Protein AF-A0A349B8L4-F1 (afdb_monomer_lite)

pLDDT: mean 92.52, std 9.94, range [46.34, 97.81]

Secondary structure (DSSP, 8-state):
-----EEEETTTTEEEETTT--EEEHHHHHHHHHT--HHHHHHHHHHHHT---

Structure (mmCIF, N/CA/C/O backbone):
data_AF-A0A349B8L4-F1
#
_entry.id   AF-A0A349B8L4-F1
#
loop_
_atom_site.group_PDB
_atom_site.id
_atom_site.type_symbol
_atom_site.label_atom_id
_atom_site.label_alt_id
_atom_site.label_comp_id
_atom_site.label_asym_id
_atom_site.label_entity_id
_atom_site.label_seq_id
_atom_site.pdbx_PDB_ins_code
_atom_site.Cartn_x
_atom_site.Cartn_y
_atom_site.Cartn_z
_atom_site.occupancy
_atom_site.B_iso_or_equiv
_atom_site.auth_seq_id
_atom_site.auth_comp_id
_atom_site.auth_asym_id
_atom_site.auth_atom_id
_atom_site.pdbx_PDB_model_num
ATOM 1 N N . GLU A 1 1 ? 13.575 14.547 -14.677 1.00 46.34 1 GLU A N 1
ATOM 2 C CA . GLU A 1 1 ? 12.941 13.588 -15.604 1.00 46.34 1 GLU A CA 1
ATOM 3 C C . GLU A 1 1 ? 11.513 13.330 -15.111 1.00 46.34 1 GLU A C 1
ATOM 5 O O . GLU A 1 1 ? 11.352 13.170 -13.909 1.00 46.34 1 GLU A O 1
ATOM 10 N N . LYS A 1 2 ? 10.470 13.432 -15.953 1.00 56.94 2 LYS A N 1
ATOM 11 C CA . LYS A 1 2 ? 9.046 13.306 -15.545 1.00 56.94 2 LYS A CA 1
ATOM 12 C C . LYS A 1 2 ? 8.504 11.899 -15.829 1.00 56.94 2 LYS A C 1
ATOM 14 O O . LYS A 1 2 ? 7.430 11.744 -16.403 1.00 56.94 2 LYS A O 1
ATOM 19 N N . THR A 1 3 ? 9.268 10.877 -15.484 1.00 66.56 3 THR A N 1
ATOM 20 C CA . THR A 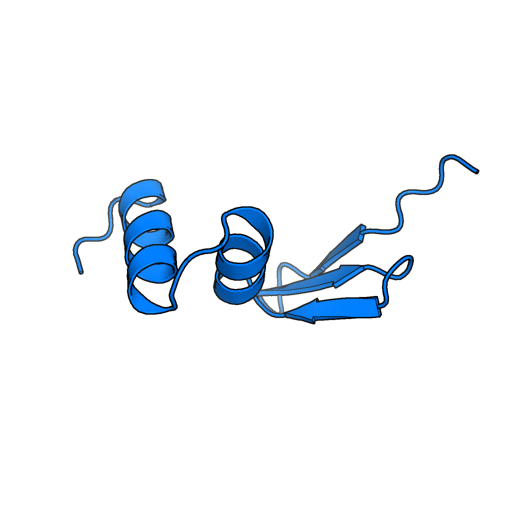1 3 ? 8.852 9.482 -15.648 1.00 66.56 3 THR A CA 1
ATOM 21 C C . THR A 1 3 ? 8.253 9.036 -14.321 1.00 66.56 3 THR A C 1
ATOM 23 O O . THR A 1 3 ? 8.922 9.108 -13.293 1.00 66.56 3 THR A O 1
ATOM 26 N N . GLY A 1 4 ? 6.973 8.652 -14.307 1.00 76.50 4 GLY A N 1
ATOM 27 C CA . GLY A 1 4 ? 6.318 8.183 -13.085 1.00 76.50 4 GLY A CA 1
ATOM 28 C C . GLY A 1 4 ? 7.043 6.954 -12.539 1.00 76.50 4 GLY A C 1
ATOM 29 O O . GLY A 1 4 ? 7.091 5.929 -13.209 1.00 76.50 4 GLY A O 1
ATOM 30 N N . SER A 1 5 ? 7.626 7.056 -11.343 1.00 89.38 5 SER A N 1
ATOM 31 C CA . SER A 1 5 ? 8.407 5.968 -10.735 1.00 89.38 5 SER A CA 1
ATOM 32 C C . SER A 1 5 ? 7.564 5.020 -9.878 1.00 89.38 5 SER A C 1
ATOM 34 O O . SER A 1 5 ? 8.122 4.134 -9.247 1.00 89.38 5 SER A O 1
ATOM 36 N N . PHE A 1 6 ? 6.243 5.206 -9.817 1.00 94.12 6 PHE A N 1
ATOM 37 C CA . PHE A 1 6 ? 5.335 4.453 -8.950 1.00 94.12 6 PHE A CA 1
ATOM 38 C C . PHE A 1 6 ? 4.431 3.541 -9.780 1.00 94.12 6 PHE A C 1
ATOM 40 O O . PHE A 1 6 ? 3.763 4.006 -10.704 1.00 94.12 6 PHE A O 1
ATOM 47 N N . TYR A 1 7 ? 4.400 2.255 -9.438 1.00 95.31 7 TYR A N 1
ATOM 48 C CA . TYR A 1 7 ? 3.622 1.231 -10.127 1.00 95.31 7 TYR A CA 1
ATOM 49 C C . TYR A 1 7 ? 2.736 0.454 -9.149 1.00 95.31 7 TYR A C 1
ATOM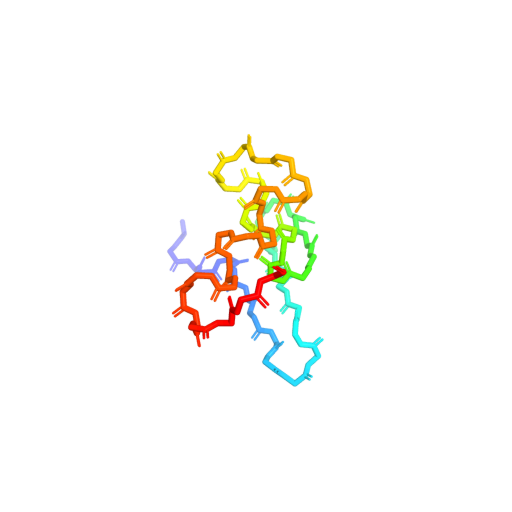 51 O O . TYR A 1 7 ? 3.138 0.194 -8.016 1.00 95.31 7 TYR A O 1
ATOM 59 N N . VAL A 1 8 ? 1.546 0.061 -9.610 1.00 96.38 8 VAL A N 1
ATOM 60 C CA . VAL A 1 8 ? 0.584 -0.759 -8.862 1.00 96.38 8 VAL A CA 1
ATOM 61 C C . VAL A 1 8 ? 0.219 -1.982 -9.692 1.00 96.38 8 VAL A C 1
ATOM 63 O O . VAL A 1 8 ? -0.238 -1.854 -10.828 1.00 96.38 8 VAL A O 1
ATOM 66 N N . ASN A 1 9 ? 0.373 -3.159 -9.097 1.00 96.56 9 ASN A N 1
ATOM 67 C CA . ASN A 1 9 ? -0.154 -4.409 -9.612 1.00 96.56 9 ASN A CA 1
ATOM 68 C C . ASN A 1 9 ? -1.483 -4.714 -8.909 1.00 96.56 9 ASN A C 1
ATOM 70 O O . ASN A 1 9 ? -1.507 -5.109 -7.746 1.00 96.56 9 ASN A O 1
ATOM 74 N N . ALA A 1 10 ? -2.593 -4.528 -9.622 1.00 94.75 10 ALA A N 1
ATOM 75 C CA . ALA A 1 10 ? -3.929 -4.758 -9.078 1.00 94.75 10 ALA A CA 1
ATOM 76 C C . ALA A 1 10 ? -4.271 -6.247 -8.889 1.00 94.75 10 ALA A C 1
ATOM 78 O O . ALA A 1 10 ? -5.143 -6.556 -8.085 1.00 94.75 10 ALA A O 1
ATOM 79 N N . VAL A 1 11 ? -3.604 -7.152 -9.618 1.00 96.56 11 VAL A N 1
ATOM 80 C CA . VAL A 1 11 ? -3.826 -8.603 -9.501 1.00 96.56 11 VAL A CA 1
ATOM 81 C C . VAL A 1 11 ? -3.225 -9.112 -8.197 1.00 96.56 11 VAL A C 1
ATOM 83 O O . VAL A 1 11 ? -3.899 -9.806 -7.442 1.00 96.56 11 VAL A O 1
ATOM 86 N N . ASP A 1 12 ? -1.989 -8.705 -7.911 1.00 96.38 12 ASP A N 1
ATOM 87 C CA . ASP A 1 12 ? -1.282 -9.111 -6.694 1.00 96.38 12 ASP A CA 1
ATOM 88 C C . ASP A 1 12 ? -1.604 -8.207 -5.489 1.00 96.38 12 ASP A C 1
ATOM 90 O O . ASP A 1 12 ? -1.289 -8.550 -4.353 1.00 96.38 12 ASP A O 1
ATOM 94 N N . GLY A 1 13 ? -2.231 -7.047 -5.715 1.00 96.00 13 GLY A N 1
ATOM 95 C CA . GLY A 1 13 ? -2.558 -6.081 -4.661 1.00 96.00 13 GLY A CA 1
ATOM 96 C C . GLY A 1 13 ? -1.338 -5.344 -4.098 1.00 96.00 13 GLY A C 1
ATOM 97 O O . GLY A 1 13 ? -1.352 -4.919 -2.942 1.00 96.00 13 GLY A O 1
ATOM 98 N N . LEU A 1 14 ? -0.283 -5.195 -4.903 1.00 97.56 14 LEU A N 1
ATOM 99 C CA . LEU A 1 14 ? 1.016 -4.665 -4.484 1.00 97.56 14 LEU A CA 1
ATOM 100 C C . LEU A 1 14 ? 1.369 -3.366 -5.207 1.00 97.56 14 LEU A C 1
ATOM 102 O O . LEU A 1 14 ? 1.008 -3.164 -6.368 1.00 97.56 14 LEU A O 1
ATOM 106 N N . TYR A 1 15 ? 2.147 -2.511 -4.546 1.00 97.19 15 TYR A N 1
ATOM 107 C CA . TYR A 1 15 ? 2.798 -1.357 -5.157 1.00 97.19 15 TYR A CA 1
ATOM 108 C C . TYR A 1 15 ? 4.321 -1.472 -5.089 1.00 97.19 15 TYR A C 1
ATOM 110 O O . TYR A 1 15 ? 4.889 -2.089 -4.183 1.00 97.19 15 TYR A O 1
ATOM 118 N N . HIS A 1 16 ? 4.989 -0.819 -6.035 1.00 96.31 16 HIS A N 1
ATOM 119 C CA . HIS A 1 16 ? 6.431 -0.616 -6.003 1.00 96.31 16 HIS A CA 1
ATOM 120 C C . HIS A 1 16 ? 6.788 0.765 -6.557 1.00 96.31 16 HIS A C 1
ATOM 122 O O . HIS A 1 16 ? 6.303 1.179 -7.611 1.00 96.31 16 HIS A O 1
ATOM 128 N N . CYS A 1 17 ? 7.656 1.479 -5.847 1.00 94.94 17 CYS A N 1
ATOM 129 C CA . CYS A 1 17 ? 8.238 2.736 -6.281 1.00 94.94 17 CYS A CA 1
ATOM 130 C C . CYS A 1 17 ? 9.689 2.508 -6.711 1.00 94.94 17 CYS A C 1
ATOM 132 O O . CYS A 1 17 ? 10.578 2.408 -5.873 1.00 94.94 17 CYS A O 1
ATOM 134 N N . PHE A 1 18 ? 9.954 2.513 -8.013 1.00 93.00 18 PHE A N 1
ATOM 135 C CA . PHE A 1 18 ? 11.295 2.374 -8.587 1.00 93.00 18 PHE A CA 1
ATOM 136 C C . PHE A 1 18 ? 12.232 3.546 -8.248 1.00 93.00 18 PHE A C 1
ATOM 138 O O . PHE A 1 18 ? 13.444 3.423 -8.387 1.00 93.00 18 PHE A O 1
ATOM 145 N N . GLY A 1 19 ? 11.687 4.687 -7.809 1.00 92.06 19 GLY A N 1
ATOM 146 C CA . GLY A 1 19 ? 12.474 5.874 -7.460 1.00 92.06 19 GLY A CA 1
ATOM 147 C C . GLY A 1 19 ? 13.062 5.825 -6.048 1.00 92.06 19 GLY A C 1
ATOM 148 O O . GLY A 1 19 ? 14.215 6.195 -5.853 1.00 92.06 19 GLY A O 1
ATOM 149 N N . CYS A 1 20 ? 12.287 5.357 -5.063 1.00 92.06 20 CYS A N 1
ATOM 150 C CA . CYS A 1 20 ? 12.725 5.259 -3.662 1.00 92.06 20 CYS A CA 1
ATOM 151 C C . CYS A 1 20 ? 12.834 3.819 -3.140 1.00 92.06 20 CYS A C 1
ATOM 153 O O . CYS A 1 20 ? 13.167 3.624 -1.977 1.00 92.06 20 CYS A O 1
ATOM 155 N N . GLN A 1 21 ? 12.559 2.822 -3.984 1.00 92.75 21 GLN A N 1
ATOM 156 C CA . GLN A 1 21 ? 12.553 1.386 -3.672 1.00 92.75 21 GLN A CA 1
ATOM 157 C C . GLN A 1 21 ? 11.498 0.950 -2.639 1.00 92.75 21 GLN A C 1
ATOM 159 O O . GLN A 1 21 ? 11.475 -0.210 -2.229 1.00 92.75 21 GLN A O 1
ATOM 164 N N . ALA A 1 22 ? 10.580 1.839 -2.246 1.00 94.94 22 ALA A N 1
ATOM 165 C CA . ALA A 1 22 ? 9.466 1.478 -1.378 1.00 94.94 22 ALA A CA 1
ATOM 166 C C . ALA A 1 22 ? 8.529 0.485 -2.079 1.00 94.94 22 ALA A C 1
ATOM 168 O O . ALA A 1 22 ? 8.200 0.646 -3.255 1.00 94.94 22 ALA A O 1
ATOM 169 N N . SER A 1 23 ? 8.069 -0.526 -1.351 1.00 96.25 23 SER A N 1
ATOM 170 C CA . SER A 1 23 ? 7.090 -1.501 -1.833 1.00 96.25 23 SER A CA 1
ATOM 171 C C . SER A 1 23 ? 6.270 -2.069 -0.689 1.00 96.25 23 SER A C 1
ATOM 173 O O . SER A 1 23 ? 6.701 -2.045 0.461 1.00 96.25 23 SER A O 1
ATOM 175 N N . GLY A 1 24 ? 5.085 -2.569 -1.018 1.00 97.19 24 GLY A N 1
ATOM 176 C CA . GLY A 1 24 ? 4.168 -3.149 -0.048 1.00 97.19 24 GLY A CA 1
ATOM 177 C C . GLY A 1 24 ? 2.774 -3.333 -0.627 1.00 97.19 24 GLY A C 1
ATOM 178 O O . GLY A 1 24 ? 2.556 -3.191 -1.830 1.00 97.19 24 GLY A O 1
ATOM 179 N N . ASP A 1 25 ? 1.826 -3.645 0.244 1.00 97.81 25 ASP A N 1
ATOM 180 C CA . ASP A 1 25 ? 0.400 -3.716 -0.075 1.00 97.81 25 ASP A CA 1
ATOM 181 C C . ASP A 1 25 ? -0.316 -2.370 0.172 1.00 97.81 25 ASP A C 1
ATOM 183 O O . ASP A 1 25 ? 0.290 -1.363 0.558 1.00 97.81 25 ASP A O 1
ATOM 187 N N . ALA A 1 26 ? -1.634 -2.351 -0.041 1.00 96.19 26 ALA A N 1
ATOM 188 C CA . ALA A 1 26 ? -2.471 -1.173 0.182 1.00 96.19 26 ALA A CA 1
ATOM 189 C C . ALA A 1 26 ? -2.452 -0.659 1.637 1.0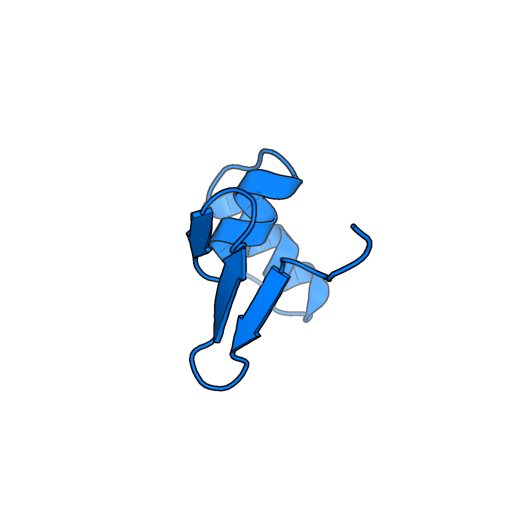0 96.19 26 ALA A C 1
ATOM 191 O O . ALA A 1 26 ? -2.522 0.552 1.852 1.00 96.19 26 ALA A O 1
ATOM 192 N N . ILE A 1 27 ? -2.341 -1.546 2.631 1.00 97.06 27 ILE A N 1
ATOM 193 C CA . ILE A 1 27 ? -2.270 -1.170 4.051 1.00 97.06 27 ILE A CA 1
ATOM 194 C C . ILE A 1 27 ? -0.922 -0.508 4.323 1.00 97.06 27 ILE A C 1
ATOM 196 O O . ILE A 1 27 ? -0.869 0.563 4.923 1.00 97.06 27 ILE A O 1
ATOM 200 N N . THR A 1 28 ? 0.164 -1.109 3.841 1.00 97.44 28 THR A N 1
ATOM 201 C CA . THR A 1 28 ? 1.521 -0.561 3.958 1.00 97.44 28 THR A CA 1
ATOM 202 C C . THR A 1 28 ? 1.599 0.831 3.336 1.00 97.44 28 THR A C 1
ATOM 204 O O . THR A 1 28 ? 2.110 1.752 3.966 1.00 97.44 28 THR A O 1
ATOM 207 N N . PHE A 1 29 ? 1.010 1.017 2.152 1.00 96.56 29 PHE A N 1
ATOM 208 C CA . PHE A 1 29 ? 0.949 2.326 1.505 1.00 96.56 29 PHE A CA 1
ATOM 209 C C . PHE A 1 29 ? 0.272 3.388 2.386 1.00 96.56 29 PHE A C 1
ATOM 211 O O . PHE A 1 29 ? 0.827 4.469 2.575 1.00 96.56 29 PHE A O 1
ATOM 218 N N . VAL A 1 30 ? -0.905 3.084 2.947 1.00 97.00 30 VAL A N 1
ATOM 219 C CA . VAL A 1 30 ? -1.646 4.018 3.816 1.00 97.00 30 VAL A CA 1
ATOM 220 C C . VAL A 1 30 ? -0.874 4.316 5.099 1.00 97.00 30 VAL A C 1
ATOM 222 O O . VAL A 1 30 ? -0.786 5.474 5.501 1.00 97.00 30 VAL A O 1
ATOM 225 N N . ARG A 1 31 ? -0.265 3.297 5.716 1.00 97.81 31 ARG A N 1
ATOM 226 C CA . ARG A 1 31 ? 0.552 3.470 6.925 1.00 97.81 31 ARG A CA 1
ATOM 227 C C . ARG A 1 31 ? 1.699 4.446 6.705 1.00 97.81 31 ARG A C 1
ATOM 229 O O . ARG A 1 31 ? 1.861 5.360 7.502 1.00 97.81 31 ARG A O 1
ATOM 236 N N . GLU A 1 32 ? 2.461 4.273 5.630 1.00 95.94 32 GLU A N 1
ATOM 237 C CA . GLU A 1 32 ? 3.621 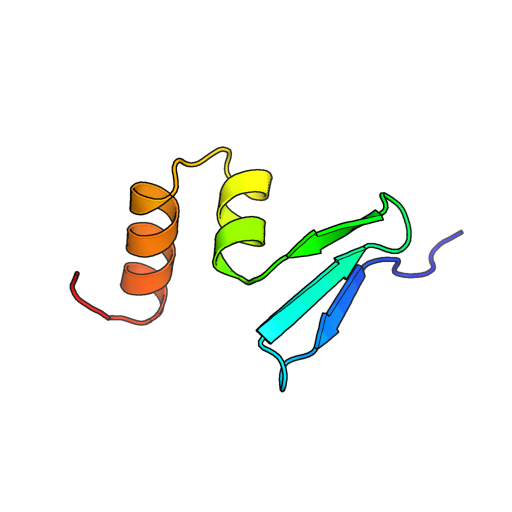5.123 5.341 1.00 95.94 32 GLU A CA 1
ATOM 238 C C . GLU A 1 32 ? 3.204 6.530 4.887 1.00 95.94 32 GLU A C 1
ATOM 240 O O . GLU A 1 32 ? 3.835 7.519 5.251 1.00 95.94 32 GLU A O 1
ATOM 245 N N . GLN A 1 33 ? 2.121 6.648 4.112 1.00 94.88 33 GLN A N 1
ATOM 246 C CA . GLN A 1 33 ? 1.669 7.936 3.582 1.00 94.88 33 GLN A CA 1
ATOM 247 C C . GLN A 1 33 ? 0.996 8.808 4.650 1.00 94.88 33 GLN A C 1
ATOM 249 O O . GLN A 1 33 ? 1.185 10.028 4.651 1.00 94.88 33 GLN A O 1
ATOM 254 N N . GLU A 1 34 ? 0.214 8.198 5.542 1.00 96.19 34 GLU A N 1
ATOM 255 C CA . GLU A 1 34 ? -0.555 8.886 6.588 1.00 96.19 34 GLU A CA 1
ATOM 256 C C . GLU A 1 34 ? 0.090 8.767 7.986 1.00 96.19 34 GLU A C 1
ATOM 258 O O . GLU A 1 34 ? -0.431 9.338 8.938 1.00 96.19 34 GLU A O 1
ATOM 263 N N . HIS A 1 35 ? 1.246 8.101 8.112 1.00 96.50 35 HIS A N 1
ATOM 264 C CA . HIS A 1 35 ? 1.959 7.852 9.378 1.00 96.50 35 HIS A CA 1
ATOM 265 C C . HIS A 1 35 ? 1.095 7.146 10.437 1.00 96.50 35 HIS A C 1
ATOM 267 O O . HIS A 1 35 ? 1.091 7.518 11.610 1.00 96.50 35 HIS A O 1
ATOM 273 N N . LEU A 1 36 ? 0.357 6.119 10.011 1.00 97.00 36 LEU A N 1
ATOM 274 C CA . LEU A 1 36 ? -0.601 5.394 10.848 1.00 97.00 36 LEU A CA 1
ATOM 275 C C . LEU A 1 36 ? -0.045 4.068 11.378 1.00 97.00 36 LEU A C 1
ATOM 277 O O . LEU A 1 36 ? 0.743 3.373 10.718 1.00 97.00 36 LEU A O 1
ATOM 281 N N . GLY A 1 37 ? -0.534 3.663 12.553 1.00 97.75 37 GLY A N 1
ATOM 282 C CA . GLY A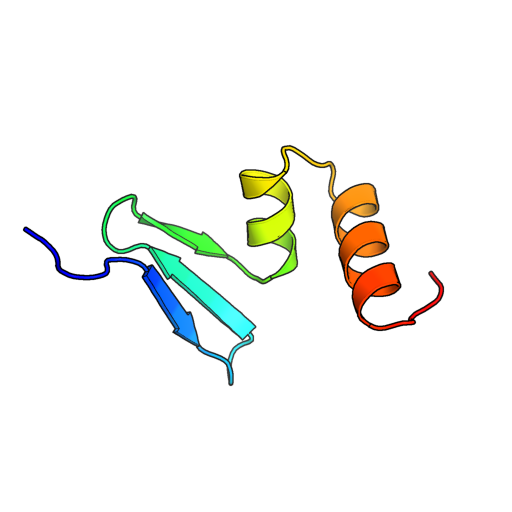 1 37 ? -0.408 2.288 13.023 1.00 97.75 37 GLY A CA 1
ATOM 283 C C . GLY A 1 37 ? -1.154 1.296 12.119 1.00 97.75 37 GLY A C 1
ATOM 284 O O . GLY A 1 37 ? -1.955 1.669 11.264 1.00 97.75 37 GLY A O 1
ATOM 285 N N . PHE A 1 38 ? -0.905 -0.005 12.306 1.00 96.06 38 PHE A N 1
ATOM 286 C CA . PHE A 1 38 ? -1.559 -1.040 11.494 1.00 96.06 38 PHE A CA 1
ATOM 287 C C . PHE A 1 38 ? -3.086 -1.027 11.640 1.00 96.06 38 PHE A C 1
ATOM 289 O O . PHE A 1 38 ? -3.784 -0.994 10.632 1.00 96.06 38 PHE A O 1
ATOM 296 N N . ALA A 1 39 ? -3.597 -1.016 12.877 1.00 96.88 39 ALA A N 1
ATOM 297 C CA . ALA A 1 39 ? -5.037 -1.007 13.138 1.00 96.88 39 ALA A CA 1
ATOM 298 C C . ALA A 1 39 ? -5.709 0.238 12.540 1.00 96.88 39 ALA A C 1
ATOM 300 O O . ALA A 1 39 ? -6.656 0.104 11.773 1.00 96.88 39 ALA A O 1
ATOM 301 N N . GLU A 1 40 ? -5.136 1.421 12.773 1.00 96.94 40 GLU A N 1
ATOM 302 C CA . GLU A 1 40 ? -5.653 2.685 12.239 1.00 96.94 40 GLU A CA 1
ATOM 303 C C . GLU A 1 40 ? -5.710 2.686 10.704 1.00 96.94 40 GLU A C 1
ATOM 305 O O . GLU A 1 40 ? -6.696 3.125 10.114 1.00 96.94 40 GLU A O 1
ATOM 310 N N . ALA A 1 41 ? -4.684 2.154 10.034 1.00 97.44 41 ALA A N 1
ATOM 311 C CA . ALA A 1 41 ? -4.676 2.045 8.577 1.00 97.44 41 ALA A CA 1
ATOM 312 C C . ALA A 1 41 ? -5.733 1.060 8.050 1.00 97.44 41 ALA A C 1
ATOM 314 O O . ALA A 1 41 ? -6.357 1.316 7.016 1.00 97.44 41 ALA A O 1
ATOM 315 N N . VAL A 1 42 ? -5.966 -0.049 8.758 1.00 96.75 42 VAL A N 1
ATOM 316 C CA . VAL A 1 42 ? -7.029 -1.007 8.422 1.00 96.75 42 VAL A CA 1
ATOM 317 C C . VAL A 1 42 ? -8.407 -0.371 8.611 1.00 96.75 42 VAL A C 1
ATOM 319 O O . VAL A 1 42 ? -9.224 -0.440 7.695 1.00 96.75 42 VAL A O 1
ATOM 322 N N . GLU A 1 43 ? -8.652 0.304 9.735 1.00 96.12 43 GLU A N 1
ATOM 323 C CA . GLU A 1 43 ? -9.900 1.037 9.993 1.00 96.12 43 GLU A CA 1
ATOM 324 C C . GLU A 1 43 ? -10.149 2.108 8.925 1.00 96.12 43 GLU A C 1
ATOM 326 O O . GLU A 1 43 ? -11.258 2.239 8.398 1.00 96.12 43 GLU A O 1
ATOM 331 N N . ARG A 1 44 ? -9.094 2.832 8.532 1.00 95.38 44 ARG A N 1
ATOM 332 C CA . ARG A 1 44 ? -9.154 3.852 7.483 1.00 95.38 44 ARG A CA 1
ATOM 333 C C . ARG A 1 44 ? -9.578 3.272 6.135 1.00 95.38 44 ARG A C 1
ATOM 335 O O . ARG A 1 44 ? -10.422 3.859 5.450 1.00 95.38 44 ARG A O 1
ATOM 342 N N . LEU A 1 45 ? -9.003 2.134 5.753 1.00 95.25 45 LEU A N 1
ATOM 343 C CA . LEU A 1 45 ? -9.348 1.433 4.517 1.00 95.25 45 LEU A CA 1
ATOM 344 C C . LEU A 1 45 ? -10.759 0.845 4.578 1.00 95.25 45 LEU A C 1
ATOM 346 O O . LEU A 1 45 ? -11.520 1.027 3.628 1.00 95.25 45 LEU A O 1
ATOM 350 N N . ALA A 1 46 ? -11.133 0.218 5.694 1.00 96.25 46 ALA A N 1
ATOM 351 C CA . ALA A 1 46 ? -12.456 -0.362 5.906 1.00 96.25 46 ALA A CA 1
ATOM 352 C C . ALA A 1 46 ? -13.560 0.702 5.791 1.00 96.25 46 ALA A C 1
ATOM 354 O O . ALA A 1 46 ? -14.508 0.528 5.022 1.00 96.25 46 ALA A O 1
ATOM 355 N N . ALA A 1 47 ? -13.372 1.865 6.425 1.00 94.94 47 ALA A N 1
ATOM 356 C CA . ALA A 1 47 ? -14.288 3.001 6.321 1.00 94.94 47 ALA A CA 1
ATOM 357 C C . ALA A 1 47 ? -14.454 3.507 4.875 1.00 94.94 47 ALA A C 1
ATOM 359 O O . ALA A 1 47 ? -15.542 3.932 4.488 1.00 94.94 47 ALA A O 1
ATOM 360 N N . LYS A 1 48 ? -13.400 3.436 4.049 1.00 93.31 48 LYS A N 1
ATOM 361 C CA . LYS A 1 48 ? -13.433 3.876 2.644 1.00 93.31 48 LYS A CA 1
A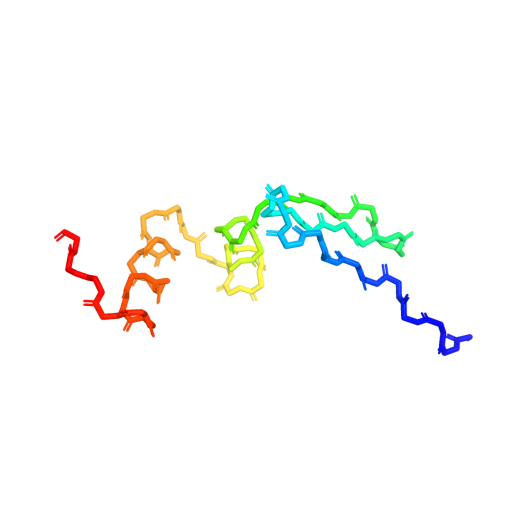TOM 362 C C . LYS A 1 48 ? -14.273 2.960 1.750 1.00 93.31 48 LYS A C 1
ATOM 364 O O . LYS A 1 48 ? -14.824 3.431 0.757 1.00 93.31 48 LYS A O 1
ATOM 369 N N . VAL A 1 49 ? -14.362 1.675 2.091 1.00 95.00 49 VAL A N 1
ATOM 370 C CA . VAL A 1 49 ? -15.128 0.667 1.335 1.00 95.00 49 VAL A CA 1
ATOM 371 C C . VAL A 1 49 ? -16.432 0.250 2.024 1.00 95.00 49 VAL A C 1
ATOM 373 O O . VAL A 1 49 ? -17.141 -0.610 1.512 1.00 95.00 49 VAL A O 1
ATOM 376 N N . GLY A 1 50 ? -16.773 0.866 3.161 1.00 93.50 50 GLY A N 1
ATOM 377 C CA . GLY A 1 50 ? -17.999 0.576 3.907 1.00 93.50 50 GLY A CA 1
ATOM 378 C C . GLY A 1 50 ? -17.979 -0.759 4.659 1.00 93.50 50 GLY A C 1
ATOM 379 O O . GLY A 1 50 ? -19.039 -1.334 4.893 1.00 93.50 50 GLY A O 1
ATOM 380 N N . ILE A 1 51 ? -16.797 -1.261 5.025 1.00 93.50 51 ILE A N 1
ATOM 381 C CA . ILE A 1 51 ? -16.641 -2.451 5.870 1.00 93.50 51 ILE A CA 1
ATOM 382 C C . ILE A 1 51 ? -16.574 -2.009 7.337 1.00 93.50 51 ILE A C 1
ATOM 384 O O . ILE A 1 51 ? -15.821 -1.099 7.679 1.00 93.50 51 ILE A O 1
ATOM 388 N N . SER A 1 52 ? -17.356 -2.655 8.202 1.00 85.94 52 SER A N 1
ATOM 389 C CA . SER A 1 52 ? -17.250 -2.511 9.659 1.00 85.94 52 SER A CA 1
ATOM 390 C C . SER A 1 52 ? -16.228 -3.510 10.202 1.00 85.94 52 SER A C 1
ATOM 392 O O . SER A 1 52 ? -16.292 -4.684 9.834 1.00 85.94 52 SER A O 1
ATOM 394 N N . LEU A 1 53 ? -15.293 -3.028 11.028 1.00 76.38 53 LEU A N 1
ATOM 395 C CA . LEU A 1 53 ? -14.250 -3.838 11.665 1.00 76.38 53 LEU A CA 1
ATOM 396 C C . LEU A 1 53 ? -14.724 -4.451 12.988 1.00 76.38 53 LEU A C 1
ATOM 398 O O . LEU A 1 53 ? -15.502 -3.771 13.696 1.00 76.38 53 LEU A O 1
#

Sequence (53 aa):
EKTGSFYVNAVDGLYHCFGCQASGDAITFVREQEHLGFAEAVERLAAKVGISL

Radius of gyration: 12.65 Å; chains: 1; bounding box: 31×23×29 Å

Foldseek 3Di:
DPDQQKDADPVVQKIAGNVVRDIDHQLSVQCVVVVDDSVVSVVVVCVVVVHDD